Protein AF-A0A1I5UDL4-F1 (afdb_monomer)

Secondary structure (DSSP, 8-state):
-PPPPTTGGGTTSSPPPEEEE----TT-TT-S-TTTTHHHHSS-HHHHTT-GGGTT---HHHHHHHHHHHHHHHHHS--SS-TTSEEEE--

InterPro domains:
  IPR029058 Alpha/Beta hydrolase fold [G3DSA:3.40.50.1820] (1-90)
  IPR029058 Alpha/Beta hydrolase fold [SSF53474] (10-83)

Foldseek 3Di:
DDDDQQVVVQPPHFRAAAEAEQDFDPPQPQGCHPPLCVQLADDDCVVCCPPSRQVRDDPVVLSVLSNQQVVCCVPPVDSDDDGRDYHYRDD

Structure (mmCIF, N/CA/C/O backbone):
data_AF-A0A1I5UDL4-F1
#
_entry.id   AF-A0A1I5UDL4-F1
#
loop_
_atom_site.group_PDB
_atom_site.id
_atom_site.type_symbol
_atom_site.label_atom_id
_atom_site.label_alt_id
_atom_site.label_comp_id
_atom_site.label_asym_id
_atom_site.label_entity_id
_atom_site.label_seq_id
_atom_site.pdbx_PDB_ins_code
_atom_site.Cartn_x
_atom_site.Cartn_y
_atom_site.Cartn_z
_atom_site.occupancy
_atom_site.B_iso_or_equiv
_atom_site.auth_seq_id
_atom_site.auth_comp_id
_atom_site.auth_asym_id
_atom_site.auth_atom_id
_atom_site.pdbx_PDB_model_num
ATOM 1 N N . MET A 1 1 ? 3.265 17.805 7.950 1.00 43.38 1 MET A N 1
ATOM 2 C CA . MET A 1 1 ? 1.793 17.747 8.085 1.00 43.38 1 MET A CA 1
ATOM 3 C C . MET A 1 1 ? 1.493 16.928 9.330 1.00 43.38 1 MET A C 1
ATOM 5 O O . MET A 1 1 ? 1.943 15.791 9.385 1.00 43.38 1 MET A O 1
ATOM 9 N N . ALA A 1 2 ? 0.858 17.495 10.356 1.00 46.22 2 ALA A N 1
ATOM 10 C CA . ALA A 1 2 ? 0.442 16.700 11.512 1.00 46.22 2 ALA A CA 1
ATOM 11 C C . ALA A 1 2 ? -0.741 15.819 11.087 1.00 46.22 2 ALA A C 1
ATOM 13 O O . ALA A 1 2 ? -1.720 16.337 10.551 1.00 46.22 2 ALA A O 1
ATOM 14 N N . ALA A 1 3 ? -0.636 14.502 11.268 1.00 59.16 3 ALA A N 1
ATOM 15 C CA . ALA A 1 3 ? -1.775 13.615 11.071 1.00 59.16 3 ALA A CA 1
ATOM 16 C C . ALA A 1 3 ? -2.846 13.956 12.118 1.00 59.16 3 ALA A C 1
ATOM 18 O O . ALA A 1 3 ? -2.514 14.179 13.285 1.00 59.16 3 ALA A O 1
ATOM 19 N N . ALA A 1 4 ? -4.115 14.017 11.709 1.00 59.94 4 ALA A N 1
ATOM 20 C CA . ALA A 1 4 ? -5.218 14.156 12.653 1.00 59.94 4 ALA A CA 1
ATOM 21 C C . ALA A 1 4 ? -5.151 13.018 13.682 1.00 59.94 4 ALA A C 1
ATOM 23 O O . ALA A 1 4 ? -4.820 11.881 13.334 1.00 59.94 4 ALA A O 1
ATOM 24 N N . SER A 1 5 ? -5.442 13.317 14.950 1.00 67.38 5 SER A N 1
ATOM 25 C CA . SER A 1 5 ? -5.460 12.277 15.974 1.00 67.38 5 SER A CA 1
ATOM 26 C C . SER A 1 5 ? -6.528 11.228 15.621 1.00 67.38 5 SER A C 1
ATOM 28 O O . SER A 1 5 ? -7.591 11.587 15.105 1.00 67.38 5 SER A O 1
ATOM 30 N N . PRO A 1 6 ? -6.299 9.935 15.909 1.00 66.25 6 PRO A N 1
ATOM 31 C CA . PRO A 1 6 ? -7.281 8.882 15.641 1.00 66.25 6 PRO A CA 1
ATOM 32 C C . PRO A 1 6 ? -8.661 9.176 16.250 1.00 66.25 6 PRO A C 1
ATOM 34 O O . PRO A 1 6 ? -9.686 8.825 15.673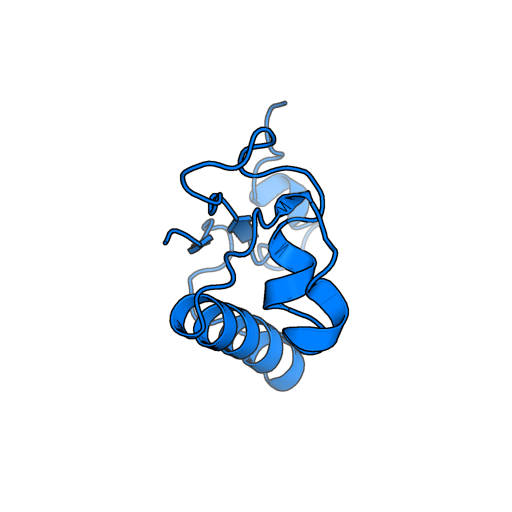 1.00 66.25 6 PRO A O 1
ATOM 37 N N . ALA A 1 7 ? -8.680 9.885 17.384 1.00 65.75 7 ALA A N 1
ATOM 38 C CA . ALA A 1 7 ? -9.893 10.341 18.054 1.00 65.75 7 ALA A CA 1
ATOM 39 C C . ALA A 1 7 ? -10.690 11.369 17.229 1.00 65.75 7 ALA A C 1
ATOM 41 O O . ALA A 1 7 ? -11.915 11.308 17.200 1.00 65.75 7 ALA A O 1
ATOM 42 N N . ALA A 1 8 ? -10.019 12.283 16.519 1.00 67.38 8 ALA A N 1
ATOM 43 C CA . ALA A 1 8 ? -10.682 13.285 15.682 1.00 67.38 8 ALA A CA 1
ATOM 44 C C . ALA A 1 8 ? -11.351 12.666 14.441 1.00 67.38 8 ALA A C 1
ATOM 46 O O . ALA A 1 8 ? -12.356 13.177 13.955 1.00 67.38 8 ALA A O 1
ATOM 47 N N . LEU A 1 9 ? -10.818 11.545 13.951 1.00 70.81 9 LEU A N 1
ATOM 48 C CA . LEU A 1 9 ? -11.332 10.823 12.785 1.00 70.81 9 LEU A CA 1
ATOM 49 C C . LEU A 1 9 ? -12.553 9.943 13.098 1.00 70.81 9 LEU A C 1
ATOM 51 O O . LEU A 1 9 ? -13.230 9.495 12.177 1.00 70.81 9 LEU A O 1
ATOM 55 N N . ALA A 1 10 ? -12.839 9.681 14.377 1.00 74.62 10 ALA A N 1
ATOM 56 C CA . ALA A 1 10 ? -13.907 8.770 14.779 1.00 74.62 10 ALA A CA 1
ATOM 57 C C . ALA A 1 10 ? -15.319 9.362 14.607 1.00 74.62 10 ALA A C 1
ATOM 59 O O . ALA A 1 10 ? -16.279 8.602 14.552 1.00 74.62 10 ALA A O 1
ATOM 60 N N . GLY A 1 11 ? -15.477 10.692 14.528 1.00 64.31 11 GLY A N 1
ATOM 61 C CA . GLY A 1 11 ? -16.761 11.347 14.219 1.00 64.31 11 GLY A CA 1
ATOM 62 C C . GLY A 1 11 ? -17.957 10.938 15.101 1.00 64.31 11 GLY A C 1
ATOM 63 O O . GLY A 1 11 ? -19.094 11.060 14.659 1.00 64.31 11 GLY A O 1
ATOM 64 N N . GLY A 1 12 ? -17.716 10.423 16.316 1.00 70.25 12 GLY A N 1
ATOM 65 C CA . GLY A 1 12 ? -18.741 9.890 17.229 1.00 70.25 12 GLY A CA 1
ATOM 66 C C . GLY A 1 12 ? -18.964 8.367 17.179 1.00 70.25 12 GLY A C 1
ATOM 67 O O . GLY A 1 12 ? -19.786 7.861 17.938 1.00 70.25 12 GLY A O 1
ATOM 68 N N . GLY A 1 13 ? -18.245 7.633 16.323 1.00 77.00 13 GLY A N 1
ATOM 69 C CA . GLY A 1 13 ? -18.283 6.171 16.198 1.00 77.00 13 GLY A CA 1
ATOM 70 C C . GLY A 1 13 ? -17.012 5.465 16.689 1.00 77.00 13 GLY A C 1
ATOM 71 O O . GLY A 1 13 ? -16.235 6.000 17.479 1.00 77.00 13 GLY A O 1
ATOM 72 N N . ALA A 1 14 ? -16.794 4.232 16.220 1.00 83.94 14 ALA A N 1
ATOM 73 C CA . ALA A 1 14 ? -15.580 3.475 16.525 1.00 83.94 14 ALA A CA 1
ATOM 74 C C . ALA A 1 14 ? -14.336 4.140 15.913 1.00 83.94 14 ALA A C 1
ATOM 76 O O . ALA A 1 14 ? -14.399 4.701 14.818 1.00 83.94 14 ALA A O 1
ATOM 77 N N . ALA A 1 15 ? -13.188 4.020 16.587 1.00 89.88 15 ALA A N 1
ATOM 78 C CA . ALA A 1 15 ? -11.921 4.511 16.053 1.00 89.88 15 ALA A CA 1
ATOM 79 C C . ALA A 1 15 ? -11.641 3.923 14.651 1.00 89.88 15 ALA A C 1
ATOM 81 O O . ALA A 1 15 ? -11.985 2.762 14.381 1.00 89.88 15 ALA A O 1
ATOM 82 N N . PRO A 1 16 ? -11.042 4.700 13.734 1.00 91.31 16 PRO A N 1
ATOM 83 C CA . PRO A 1 16 ? -10.771 4.233 12.383 1.00 91.31 16 PRO A CA 1
ATOM 84 C C . PRO A 1 16 ? -9.674 3.166 12.363 1.00 91.31 16 PRO A C 1
ATOM 86 O O . PRO A 1 16 ? -8.866 3.034 13.286 1.00 91.31 16 PRO A O 1
ATOM 89 N N . TRP A 1 17 ? -9.612 2.448 11.248 1.00 94.06 17 TRP A N 1
ATOM 90 C CA . TRP A 1 17 ? -8.441 1.668 10.877 1.00 94.06 17 TRP A CA 1
ATOM 91 C C . TRP A 1 17 ? -7.410 2.588 10.232 1.00 94.06 17 TRP A C 1
ATOM 93 O O . TRP A 1 17 ? -7.731 3.297 9.280 1.00 94.06 17 TRP A O 1
ATOM 103 N N . LEU A 1 18 ? -6.183 2.588 10.749 1.00 94.81 18 LEU A N 1
ATOM 104 C CA . LEU A 1 18 ? -5.100 3.429 10.246 1.00 94.81 18 LEU A CA 1
ATOM 105 C C . LEU A 1 18 ? -3.940 2.556 9.776 1.00 94.81 18 LEU A C 1
ATOM 107 O O . LEU A 1 18 ? -3.540 1.621 10.475 1.00 94.81 18 LEU A O 1
ATOM 111 N N . TYR A 1 19 ? -3.367 2.891 8.620 1.00 96.12 19 TYR A N 1
ATOM 112 C CA . TYR A 1 19 ? -2.078 2.355 8.206 1.00 96.12 19 TYR A CA 1
ATOM 113 C C . TYR A 1 19 ? -1.189 3.431 7.573 1.00 96.12 19 TYR A C 1
ATOM 115 O O . TYR A 1 19 ? -1.673 4.414 7.018 1.00 96.12 19 TYR A O 1
ATOM 123 N N . GLY A 1 20 ? 0.122 3.228 7.668 1.00 96.44 20 GLY A N 1
ATOM 124 C CA . GLY A 1 20 ? 1.147 3.952 6.926 1.00 96.44 20 GLY A CA 1
ATOM 125 C C . GLY A 1 20 ? 1.879 3.006 5.980 1.00 96.44 20 GLY A C 1
ATOM 126 O O . GLY A 1 20 ? 2.050 1.825 6.290 1.00 96.44 20 GLY A O 1
ATOM 127 N N . PHE A 1 21 ? 2.285 3.518 4.824 1.00 97.56 21 PHE A N 1
ATOM 128 C CA . PHE A 1 21 ? 3.002 2.757 3.812 1.00 97.56 21 PHE A CA 1
ATOM 129 C C . PHE A 1 21 ? 4.342 3.435 3.545 1.00 97.56 21 PHE A C 1
ATOM 131 O O . PHE A 1 21 ? 4.403 4.441 2.847 1.00 97.56 21 PHE A O 1
ATOM 138 N N . ASP A 1 22 ? 5.398 2.901 4.157 1.00 96.00 2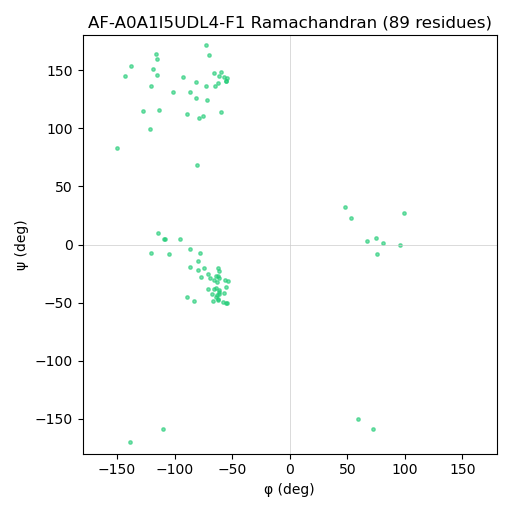2 ASP A N 1
ATOM 139 C CA . ASP A 1 22 ? 6.723 3.531 4.176 1.00 96.00 22 ASP A CA 1
ATOM 140 C C . ASP A 1 22 ? 7.733 2.788 3.281 1.00 96.00 22 ASP A C 1
ATOM 142 O O . ASP A 1 22 ? 8.917 3.130 3.257 1.00 96.00 22 ASP A O 1
ATOM 146 N N . TRP A 1 23 ? 7.274 1.769 2.541 1.00 96.94 23 TRP A N 1
ATOM 147 C CA . TRP A 1 23 ? 8.096 1.067 1.557 1.00 96.94 23 TRP A CA 1
ATOM 148 C C . TRP A 1 23 ? 8.536 2.017 0.444 1.00 96.94 23 TRP A C 1
ATOM 150 O O . TRP A 1 23 ? 7.756 2.826 -0.067 1.00 96.94 23 TRP A O 1
ATOM 160 N N . ARG A 1 24 ? 9.795 1.865 0.048 1.00 96.25 24 ARG A N 1
ATOM 161 C CA . ARG A 1 24 ? 10.399 2.538 -1.094 1.00 96.25 24 ARG A CA 1
ATOM 162 C C . ARG A 1 24 ? 11.372 1.575 -1.773 1.00 96.25 24 ARG A C 1
ATOM 164 O O . ARG A 1 24 ? 12.027 0.820 -1.055 1.00 96.25 24 ARG A O 1
ATOM 171 N N . PRO A 1 25 ? 11.506 1.623 -3.104 1.00 95.88 25 PRO A N 1
ATOM 172 C CA . PRO A 1 25 ? 12.596 0.927 -3.782 1.00 95.88 25 PRO A CA 1
ATOM 173 C C . PRO A 1 25 ? 13.956 1.444 -3.292 1.00 95.88 25 PRO A C 1
ATOM 175 O O . PRO A 1 25 ? 14.088 2.625 -2.948 1.00 95.88 25 PRO A O 1
ATOM 178 N N . GLU A 1 26 ? 14.971 0.582 -3.275 1.00 94.31 26 GLU A N 1
ATOM 179 C CA . GLU A 1 26 ? 16.297 0.902 -2.727 1.00 94.31 26 GLU A CA 1
ATOM 180 C C . GLU A 1 26 ? 16.990 2.013 -3.528 1.00 94.31 26 GLU A C 1
ATOM 182 O O . GLU A 1 26 ? 17.635 2.902 -2.965 1.00 94.31 26 GLU A O 1
ATOM 187 N N . HIS A 1 27 ? 16.811 1.994 -4.849 1.00 90.88 27 HIS A N 1
ATOM 188 C CA . HIS A 1 27 ? 17.476 2.909 -5.780 1.00 90.88 27 HIS A CA 1
ATOM 189 C C . HIS A 1 27 ? 16.512 3.869 -6.494 1.00 90.88 27 HIS A C 1
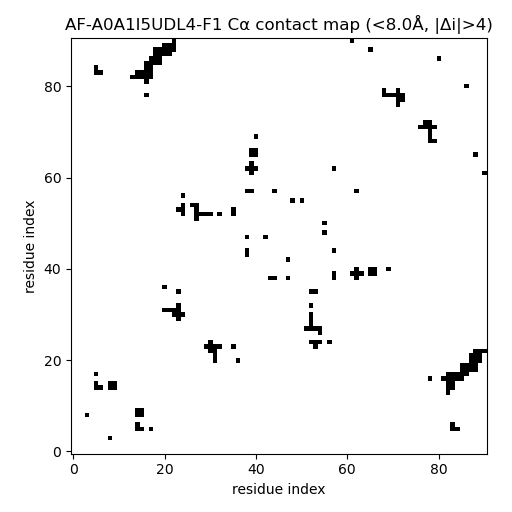ATOM 191 O O . HIS A 1 27 ? 16.905 4.559 -7.437 1.00 90.88 27 HIS A O 1
ATOM 197 N N . GLY A 1 28 ? 15.244 3.933 -6.070 1.00 92.00 28 GLY A N 1
ATOM 198 C CA . GLY A 1 28 ? 14.263 4.824 -6.688 1.00 92.00 28 GLY A CA 1
ATOM 199 C C . GLY A 1 28 ? 14.362 6.266 -6.170 1.00 92.00 28 GLY A C 1
ATOM 200 O O . GLY A 1 28 ? 14.504 6.491 -4.968 1.00 92.00 28 GLY A O 1
ATOM 201 N N . PRO A 1 29 ? 14.219 7.277 -7.043 1.00 93.75 29 PRO A N 1
ATOM 202 C CA . PRO A 1 29 ? 14.478 8.673 -6.683 1.00 93.75 29 PRO A CA 1
ATOM 203 C C . PRO A 1 29 ? 13.343 9.334 -5.884 1.00 93.75 29 PRO A C 1
ATOM 205 O O . PRO A 1 29 ? 13.488 10.470 -5.438 1.00 93.75 29 PRO A O 1
ATOM 208 N N . PHE A 1 30 ? 12.202 8.658 -5.716 1.00 95.88 30 PHE A N 1
ATOM 209 C CA . PHE A 1 30 ? 10.972 9.267 -5.198 1.00 95.88 30 PHE A CA 1
ATOM 210 C C . PHE A 1 30 ? 10.642 8.890 -3.746 1.00 95.88 30 PHE A C 1
ATOM 212 O O . PHE A 1 30 ? 9.729 9.471 -3.159 1.00 95.88 30 PHE A O 1
ATOM 219 N N . GLY A 1 31 ? 11.375 7.944 -3.146 1.00 95.31 31 GLY A N 1
ATOM 220 C CA . GLY A 1 31 ? 11.051 7.418 -1.818 1.00 95.31 31 GLY A CA 1
ATOM 221 C C . GLY A 1 31 ? 9.653 6.780 -1.757 1.00 95.31 31 GLY A C 1
ATOM 222 O O . GLY A 1 31 ? 9.160 6.257 -2.753 1.00 95.31 31 GLY A O 1
ATOM 223 N N . ALA A 1 32 ? 9.009 6.835 -0.586 1.00 96.06 32 ALA A N 1
ATOM 224 C CA . ALA A 1 32 ? 7.622 6.399 -0.393 1.00 96.06 32 ALA A CA 1
ATOM 225 C C . ALA A 1 32 ? 6.650 7.496 -0.874 1.00 96.06 32 ALA A C 1
ATOM 227 O O . ALA A 1 32 ? 6.023 8.197 -0.077 1.00 96.06 32 ALA A O 1
ATOM 228 N N . CYS A 1 33 ? 6.616 7.733 -2.187 1.00 96.44 33 CYS A N 1
ATOM 229 C CA . CYS A 1 33 ? 5.847 8.825 -2.779 1.00 96.44 33 CYS A CA 1
ATOM 230 C C . CYS A 1 33 ? 4.331 8.569 -2.770 1.00 96.44 33 CYS A C 1
ATOM 232 O O . CYS A 1 33 ? 3.854 7.474 -2.483 1.00 96.44 33 CYS A O 1
ATOM 234 N N . HIS A 1 34 ? 3.548 9.589 -3.132 1.00 95.75 34 HIS A N 1
ATOM 235 C CA . HIS A 1 34 ? 2.107 9.429 -3.335 1.00 95.75 34 HIS A CA 1
ATOM 236 C C . HIS A 1 34 ? 1.813 8.315 -4.358 1.00 95.75 34 HIS A C 1
ATOM 238 O O . HIS A 1 34 ? 2.521 8.205 -5.360 1.00 95.75 34 HIS A O 1
ATOM 244 N N . CYS A 1 35 ? 0.773 7.515 -4.097 1.00 95.88 35 CYS A N 1
ATOM 245 C CA . CYS A 1 35 ? 0.334 6.358 -4.890 1.00 95.88 35 CYS A CA 1
ATOM 246 C C . CYS A 1 35 ? 1.278 5.142 -4.918 1.00 95.88 35 CYS A C 1
ATOM 248 O O . CYS A 1 35 ? 0.972 4.167 -5.613 1.00 95.88 35 CYS A O 1
ATOM 250 N N . ILE A 1 36 ? 2.397 5.152 -4.185 1.00 96.69 36 ILE A N 1
ATOM 251 C CA . ILE A 1 36 ? 3.370 4.048 -4.197 1.00 96.69 36 ILE A CA 1
ATOM 252 C C . ILE A 1 36 ? 2.775 2.712 -3.720 1.00 96.69 36 ILE A C 1
ATOM 254 O O . ILE A 1 36 ? 3.263 1.646 -4.085 1.00 96.69 36 ILE A O 1
ATOM 258 N N . GLU A 1 37 ? 1.696 2.747 -2.940 1.00 97.38 37 GLU A N 1
ATOM 259 C CA . GLU A 1 37 ? 0.986 1.580 -2.426 1.00 97.38 37 GLU A CA 1
ATOM 260 C C . GLU A 1 37 ? 0.037 0.945 -3.455 1.00 97.38 37 GLU A C 1
ATOM 262 O O . GLU A 1 37 ? -0.291 -0.238 -3.339 1.00 97.38 37 GLU A O 1
ATOM 267 N N . LEU A 1 38 ? -0.399 1.689 -4.480 1.00 97.75 38 LEU A N 1
ATOM 268 C CA . LEU A 1 38 ? -1.399 1.210 -5.443 1.00 97.75 38 LEU A CA 1
ATOM 269 C C . LEU A 1 38 ? -0.994 -0.093 -6.156 1.00 97.75 38 LEU A C 1
ATOM 271 O O . LEU A 1 38 ? -1.843 -0.982 -6.242 1.00 97.75 38 LEU A O 1
ATOM 275 N N . PRO A 1 39 ? 0.263 -0.296 -6.599 1.00 97.25 39 PRO A N 1
ATOM 276 C CA . PRO A 1 39 ? 0.701 -1.563 -7.194 1.00 97.25 39 PRO A CA 1
ATOM 277 C C . PRO A 1 39 ? 0.626 -2.758 -6.237 1.00 97.25 39 PRO A C 1
ATOM 279 O O . PRO A 1 39 ? 0.449 -3.905 -6.660 1.00 97.25 39 PRO A O 1
ATOM 282 N N . PHE A 1 40 ? 0.728 -2.503 -4.932 1.00 97.81 40 PHE A N 1
ATOM 283 C CA . PHE A 1 40 ? 0.616 -3.531 -3.903 1.00 97.81 40 PHE A CA 1
ATOM 284 C C . PHE A 1 40 ? -0.840 -3.928 -3.661 1.00 97.81 40 PHE A C 1
ATOM 286 O O . PHE A 1 40 ? -1.105 -5.084 -3.334 1.00 97.81 40 PHE A O 1
ATOM 293 N N . VAL A 1 41 ? -1.791 -3.020 -3.892 1.00 97.19 41 VAL A N 1
ATOM 294 C CA . VAL A 1 41 ? -3.232 -3.271 -3.735 1.00 97.19 41 VAL A CA 1
ATOM 295 C C . VAL A 1 41 ? -3.859 -3.809 -5.028 1.00 97.19 41 VAL A C 1
ATOM 297 O O . VAL A 1 41 ? -4.597 -4.792 -4.993 1.00 97.19 41 VAL A O 1
ATOM 300 N N . LEU A 1 42 ? -3.537 -3.215 -6.180 1.00 96.56 42 LEU A N 1
ATOM 301 C CA . LEU A 1 42 ? -4.290 -3.349 -7.430 1.00 96.56 42 LEU A CA 1
ATOM 302 C C . LEU A 1 42 ? -3.472 -3.974 -8.569 1.00 96.56 42 LEU A C 1
ATOM 304 O O . LEU A 1 42 ? -2.263 -3.785 -8.681 1.00 96.56 42 LEU A O 1
ATOM 308 N N . GLY A 1 43 ? -4.155 -4.669 -9.481 1.00 93.56 43 GLY A N 1
ATOM 309 C CA . GLY A 1 43 ? -3.591 -5.106 -10.763 1.00 93.56 43 GLY A CA 1
ATOM 310 C C . GLY A 1 43 ? -2.569 -6.247 -10.677 1.00 93.56 43 GLY A C 1
ATOM 311 O O . GLY A 1 43 ? -2.538 -7.028 -9.727 1.00 93.56 43 GLY A O 1
ATOM 312 N N . SER A 1 44 ? -1.736 -6.381 -11.705 1.00 94.19 44 SER A N 1
ATOM 313 C CA . SER A 1 44 ? -0.634 -7.349 -11.768 1.00 94.19 44 SER A CA 1
ATOM 314 C C . SER A 1 44 ? 0.706 -6.618 -11.839 1.00 94.19 44 SER A C 1
ATOM 316 O O . SER A 1 44 ? 0.747 -5.443 -12.197 1.00 94.19 44 SER A O 1
ATOM 318 N N . ALA A 1 45 ? 1.817 -7.311 -11.569 1.00 93.12 45 ALA A N 1
ATOM 319 C CA . ALA A 1 45 ? 3.150 -6.734 -11.767 1.00 93.12 45 ALA A CA 1
ATOM 320 C C . ALA A 1 45 ? 3.344 -6.218 -13.208 1.00 93.12 45 ALA A C 1
ATOM 322 O O . ALA A 1 45 ? 3.907 -5.151 -13.419 1.00 93.12 45 ALA A O 1
ATOM 323 N N . ALA A 1 46 ? 2.788 -6.924 -14.200 1.00 95.75 46 ALA A N 1
ATOM 324 C CA . ALA A 1 46 ? 2.848 -6.520 -15.604 1.00 95.75 46 ALA A CA 1
ATOM 325 C C . ALA A 1 46 ? 2.088 -5.215 -15.906 1.00 95.75 46 ALA A C 1
ATOM 327 O O . ALA A 1 46 ? 2.494 -4.479 -16.807 1.00 95.75 46 ALA A O 1
ATOM 328 N N . ALA A 1 47 ? 1.011 -4.923 -15.164 1.00 97.12 47 ALA A N 1
ATOM 329 C CA . ALA A 1 47 ? 0.243 -3.684 -15.302 1.00 97.12 47 ALA A CA 1
ATOM 330 C C . ALA A 1 47 ? 1.008 -2.456 -14.778 1.00 97.12 47 ALA A C 1
ATOM 332 O O . ALA A 1 47 ? 0.774 -1.348 -15.245 1.00 97.12 47 ALA A O 1
ATOM 333 N N . TRP A 1 48 ? 1.940 -2.667 -13.844 1.00 96.75 48 TRP A N 1
ATOM 334 C CA . TRP A 1 48 ? 2.724 -1.610 -13.200 1.00 96.75 48 TRP A CA 1
ATOM 335 C C . TRP A 1 48 ? 4.198 -1.592 -13.616 1.00 96.75 48 TRP A C 1
ATOM 337 O O . TRP A 1 48 ? 4.963 -0.795 -13.085 1.00 96.75 48 TRP A O 1
ATOM 347 N N . ARG A 1 49 ? 4.611 -2.437 -14.570 1.00 94.69 49 ARG A N 1
ATOM 348 C CA . ARG A 1 49 ? 6.023 -2.597 -14.970 1.00 94.69 49 ARG A CA 1
ATOM 349 C C . ARG A 1 49 ? 6.694 -1.285 -15.408 1.00 94.69 49 ARG A C 1
ATOM 351 O O . ARG A 1 49 ? 7.889 -1.126 -15.209 1.00 94.69 49 ARG A O 1
ATOM 358 N N . ASP A 1 50 ? 5.913 -0.368 -15.982 1.00 95.88 50 ASP A N 1
ATOM 359 C CA . ASP A 1 50 ? 6.393 0.907 -16.524 1.00 95.88 50 ASP A CA 1
ATOM 360 C C . ASP A 1 50 ? 6.255 2.058 -15.506 1.00 95.88 50 ASP A C 1
ATOM 362 O O . ASP A 1 50 ? 6.509 3.211 -15.844 1.00 95.88 50 ASP A O 1
ATOM 366 N N . ALA A 1 51 ? 5.835 1.778 -14.264 1.00 96.31 51 ALA A N 1
ATOM 367 C CA . ALA A 1 51 ? 5.676 2.785 -13.219 1.00 96.31 51 ALA A CA 1
ATOM 368 C C . ALA A 1 51 ? 7.052 3.216 -12.672 1.00 96.31 51 ALA A C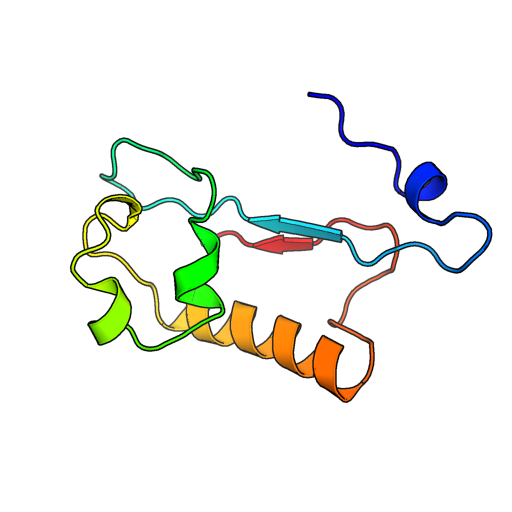 1
ATOM 370 O O . ALA A 1 51 ? 7.688 2.444 -11.948 1.00 96.31 51 ALA A O 1
ATOM 371 N N . PRO A 1 52 ? 7.513 4.459 -12.926 1.00 95.44 52 PRO A N 1
ATOM 372 C CA . PRO A 1 52 ? 8.869 4.876 -12.554 1.00 95.44 52 PRO A CA 1
ATOM 373 C C . PRO A 1 52 ? 9.104 4.873 -11.042 1.00 95.44 52 PRO A C 1
ATOM 375 O O . PRO A 1 52 ? 10.222 4.662 -10.581 1.00 95.44 52 PRO A O 1
ATOM 378 N N . MET A 1 53 ? 8.035 5.064 -10.265 1.00 96.38 53 MET A N 1
ATOM 379 C CA . MET A 1 53 ? 8.070 5.059 -8.804 1.00 96.38 53 MET A CA 1
ATOM 380 C C . MET A 1 53 ? 8.504 3.724 -8.192 1.00 96.38 53 MET A C 1
ATOM 382 O O . MET A 1 53 ? 8.946 3.709 -7.050 1.00 96.38 53 MET A O 1
ATOM 386 N N . LEU A 1 54 ? 8.406 2.622 -8.943 1.00 96.38 54 LEU A N 1
ATOM 387 C CA . LEU A 1 54 ? 8.812 1.296 -8.484 1.00 96.38 54 LEU A CA 1
ATOM 388 C C . LEU A 1 54 ? 10.297 1.004 -8.713 1.00 96.38 54 LEU A C 1
ATOM 390 O O . LEU A 1 54 ? 10.812 0.078 -8.106 1.00 96.38 54 LEU A O 1
ATOM 394 N N . ALA A 1 55 ? 10.979 1.733 -9.604 1.00 95.94 55 ALA A N 1
ATOM 395 C CA . ALA A 1 55 ? 12.359 1.439 -10.016 1.00 95.94 55 ALA A CA 1
ATOM 396 C C . ALA A 1 55 ? 12.609 -0.047 -10.383 1.00 95.94 55 ALA A C 1
ATOM 398 O O . ALA A 1 55 ? 13.695 -0.578 -10.178 1.00 95.94 55 ALA A O 1
ATOM 399 N N . GLY A 1 56 ? 11.593 -0.728 -10.931 1.00 95.38 56 GLY A N 1
ATOM 400 C CA . GLY A 1 56 ? 11.649 -2.156 -11.271 1.00 95.38 56 GLY A CA 1
ATOM 401 C C . GLY A 1 56 ? 11.407 -3.118 -10.099 1.00 95.38 56 GLY A C 1
ATOM 402 O O . GLY A 1 56 ? 11.411 -4.331 -10.299 1.00 95.38 56 GLY A O 1
ATOM 403 N N . GLU A 1 57 ? 11.152 -2.612 -8.894 1.00 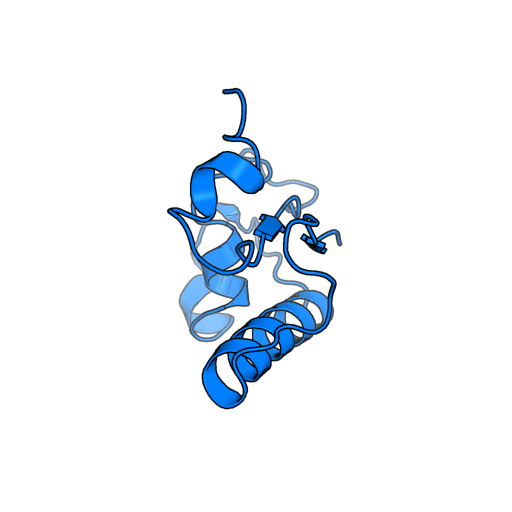95.69 57 GLU A N 1
ATOM 404 C CA . GLU A 1 57 ? 10.949 -3.408 -7.688 1.00 95.69 57 GLU A CA 1
ATOM 405 C C . GLU A 1 57 ? 9.463 -3.543 -7.331 1.00 95.69 57 GLU A C 1
ATOM 407 O O . GLU A 1 57 ? 8.720 -2.566 -7.244 1.00 95.69 57 GLU A O 1
ATOM 412 N N . LEU A 1 58 ? 9.017 -4.774 -7.070 1.00 95.94 58 LEU A N 1
ATOM 413 C CA . LEU A 1 58 ? 7.690 -5.043 -6.512 1.00 95.94 58 LEU A CA 1
ATOM 414 C C . LEU A 1 58 ? 7.725 -6.331 -5.667 1.00 95.94 58 LEU A C 1
ATOM 416 O O . LEU A 1 58 ? 7.390 -7.408 -6.173 1.00 95.94 58 LEU A O 1
ATOM 420 N N . PRO A 1 59 ? 8.156 -6.265 -4.390 1.00 95.88 59 PRO A N 1
ATOM 421 C CA . PRO A 1 59 ? 8.388 -7.449 -3.564 1.00 95.88 59 PRO A CA 1
ATOM 422 C C . PRO A 1 59 ? 7.119 -8.306 -3.392 1.00 95.88 59 PRO A C 1
ATOM 424 O O . PRO A 1 59 ? 6.176 -7.885 -2.710 1.00 95.88 59 PRO A O 1
ATOM 427 N N . PRO A 1 60 ? 7.068 -9.550 -3.916 1.00 95.38 60 PRO A N 1
ATOM 428 C CA . PRO A 1 60 ? 5.838 -10.349 -3.906 1.00 95.38 60 PRO A CA 1
ATOM 429 C C . PRO A 1 60 ? 5.312 -10.655 -2.498 1.00 95.38 60 PRO A C 1
ATOM 431 O O . PRO A 1 60 ? 4.110 -10.820 -2.298 1.00 95.38 60 PRO A O 1
ATOM 434 N N . GLY A 1 61 ? 6.204 -10.736 -1.505 1.00 96.62 61 GLY A N 1
ATOM 435 C CA . GLY A 1 61 ? 5.830 -10.917 -0.102 1.00 96.62 61 GLY A CA 1
ATOM 436 C C . GLY A 1 61 ? 5.041 -9.734 0.459 1.00 96.62 61 GLY A C 1
ATOM 437 O O . GLY A 1 61 ? 4.006 -9.945 1.094 1.00 96.62 61 GLY A O 1
ATOM 438 N N . LEU A 1 62 ? 5.488 -8.508 0.175 1.00 97.00 62 LEU A N 1
ATOM 439 C CA . LEU A 1 62 ? 4.797 -7.290 0.590 1.00 97.00 62 LEU A CA 1
ATOM 440 C C . LEU A 1 62 ? 3.462 -7.144 -0.150 1.00 97.00 62 LEU A C 1
ATOM 442 O O . LEU A 1 62 ? 2.446 -6.900 0.495 1.00 97.00 62 LEU A O 1
ATOM 446 N N . VAL A 1 63 ? 3.426 -7.429 -1.459 1.00 97.69 63 VAL A N 1
ATOM 447 C CA . VAL A 1 63 ? 2.176 -7.458 -2.247 1.00 97.69 63 VAL A CA 1
ATOM 448 C C . VAL A 1 63 ? 1.148 -8.397 -1.612 1.00 97.69 63 VAL A C 1
ATOM 450 O O . VAL A 1 63 ? 0.013 -8.000 -1.356 1.00 97.69 63 VAL A O 1
ATOM 453 N N . ARG A 1 64 ? 1.533 -9.641 -1.287 1.00 97.44 64 ARG A N 1
ATOM 454 C CA . ARG A 1 64 ? 0.618 -10.599 -0.639 1.00 97.44 64 ARG A CA 1
ATOM 455 C C . ARG A 1 64 ? 0.125 -10.110 0.722 1.00 97.44 64 ARG A C 1
ATOM 457 O O . ARG A 1 64 ? -1.036 -10.341 1.054 1.00 97.44 64 ARG A O 1
ATOM 464 N N . ARG A 1 65 ? 0.989 -9.468 1.514 1.00 97.44 65 ARG A N 1
ATOM 465 C CA . ARG A 1 65 ? 0.636 -8.956 2.846 1.00 97.44 65 ARG A CA 1
ATOM 466 C C . ARG A 1 65 ? -0.380 -7.816 2.754 1.00 97.44 65 ARG A C 1
ATOM 468 O O . ARG A 1 65 ? -1.406 -7.878 3.422 1.00 97.44 65 ARG A O 1
ATOM 475 N N . VAL A 1 66 ? -0.130 -6.836 1.885 1.00 97.94 66 VAL A N 1
ATOM 476 C CA . VAL A 1 66 ? -1.025 -5.688 1.658 1.00 97.94 66 VAL A CA 1
ATOM 477 C C . VAL A 1 66 ? -2.377 -6.157 1.133 1.00 97.94 66 VAL A C 1
ATOM 479 O O . VAL A 1 66 ? -3.411 -5.778 1.679 1.00 97.94 66 VAL A O 1
ATOM 482 N N . ARG A 1 67 ? -2.388 -7.052 0.136 1.00 97.88 67 ARG A N 1
ATOM 483 C CA . ARG A 1 67 ? -3.642 -7.600 -0.402 1.00 97.88 67 ARG A CA 1
ATOM 484 C C . ARG A 1 67 ? -4.436 -8.351 0.644 1.00 97.88 6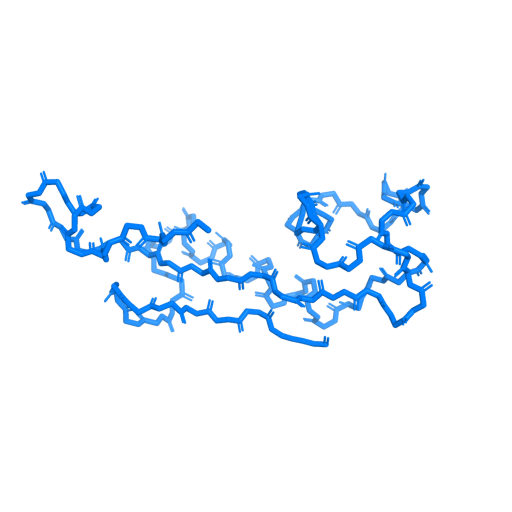7 ARG A C 1
ATOM 486 O O . ARG A 1 67 ? -5.636 -8.143 0.715 1.00 97.88 67 ARG A O 1
ATOM 493 N N . ARG A 1 68 ? -3.782 -9.171 1.476 1.00 97.88 68 ARG A N 1
ATOM 494 C CA . ARG A 1 68 ? -4.457 -9.878 2.572 1.00 97.88 68 ARG A CA 1
ATOM 495 C C . ARG A 1 68 ? -5.191 -8.895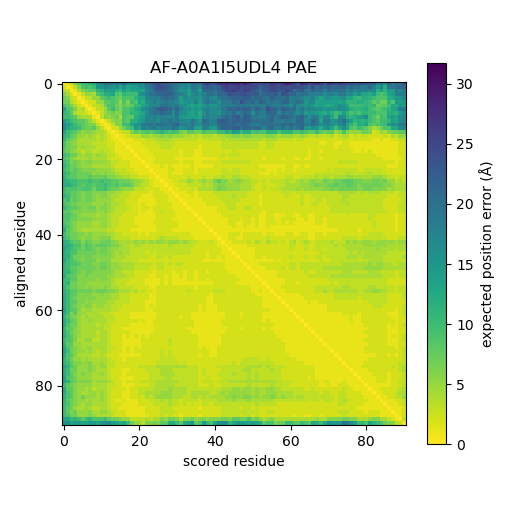 3.477 1.00 97.88 68 ARG A C 1
ATOM 497 O O . ARG A 1 68 ? -6.381 -9.075 3.691 1.00 97.88 68 ARG A O 1
ATOM 504 N N . VAL A 1 69 ? -4.507 -7.848 3.929 1.00 98.00 69 VAL A N 1
ATOM 505 C CA . VAL A 1 69 ? -5.082 -6.808 4.793 1.00 98.00 69 VAL A CA 1
ATOM 506 C C . VAL A 1 69 ? -6.287 -6.128 4.140 1.00 98.00 69 VAL A C 1
ATOM 508 O O . VAL A 1 69 ? -7.356 -6.067 4.743 1.00 98.00 69 VAL A O 1
ATOM 511 N N . TRP A 1 70 ? -6.151 -5.685 2.887 1.00 98.00 70 TRP A N 1
ATOM 512 C CA . TRP A 1 70 ? -7.251 -5.064 2.145 1.00 98.00 70 TRP A CA 1
ATOM 513 C C . TRP A 1 70 ? -8.436 -6.016 1.950 1.00 98.00 70 TRP A C 1
ATOM 515 O O . TRP A 1 70 ? -9.585 -5.612 2.118 1.00 98.00 70 TRP A O 1
ATOM 525 N N . THR A 1 71 ? -8.179 -7.290 1.641 1.00 98.19 71 THR A N 1
ATOM 526 C CA . THR A 1 71 ? -9.243 -8.287 1.465 1.00 98.19 71 THR A CA 1
ATOM 527 C C . THR A 1 71 ? -9.925 -8.671 2.774 1.00 98.19 71 THR A C 1
ATOM 529 O O . THR A 1 71 ? -11.140 -8.830 2.768 1.00 98.19 71 THR A O 1
ATOM 532 N N . SER A 1 72 ? -9.192 -8.783 3.888 1.00 98.25 72 SER A N 1
ATOM 533 C CA . SER A 1 72 ? -9.777 -9.043 5.211 1.00 98.25 72 SER A CA 1
ATOM 534 C C . SER A 1 72 ? -10.689 -7.895 5.630 1.00 98.25 72 SER A C 1
ATOM 536 O O . SER A 1 72 ? -11.825 -8.123 6.030 1.00 98.25 72 SER A O 1
ATOM 538 N N . PHE A 1 73 ? -10.254 -6.649 5.422 1.00 97.69 73 PHE A N 1
ATOM 539 C CA . PHE A 1 73 ? -11.106 -5.492 5.680 1.00 97.69 73 PHE A CA 1
ATOM 540 C C . PHE A 1 73 ? -12.356 -5.477 4.792 1.00 97.69 73 PHE A C 1
ATOM 542 O O . PHE A 1 73 ? -13.460 -5.295 5.294 1.00 97.69 73 PHE A O 1
ATOM 549 N N . ALA A 1 74 ? -12.208 -5.699 3.484 1.00 98.00 74 ALA A N 1
ATOM 550 C CA . ALA A 1 74 ? -13.345 -5.705 2.565 1.00 98.00 74 ALA A CA 1
ATOM 551 C C . ALA A 1 74 ? -14.355 -6.827 2.865 1.00 98.00 74 ALA A C 1
ATOM 553 O O . ALA A 1 74 ? -15.548 -6.652 2.629 1.00 98.00 74 ALA A O 1
ATOM 554 N N . ARG A 1 75 ? -13.880 -7.976 3.360 1.00 98.38 75 ARG A N 1
ATOM 555 C CA . ARG A 1 75 ? -14.713 -9.143 3.665 1.00 98.38 75 ARG A CA 1
ATOM 556 C C . ARG A 1 75 ? -15.382 -9.044 5.034 1.00 98.38 75 ARG A C 1
ATOM 558 O O . ARG A 1 75 ? -16.579 -9.284 5.136 1.00 98.38 75 ARG A O 1
ATOM 565 N N . ASP A 1 76 ? -14.602 -8.718 6.060 1.00 97.75 76 ASP A N 1
ATOM 566 C CA . ASP A 1 76 ? -14.979 -8.908 7.464 1.00 97.75 76 ASP A CA 1
ATOM 567 C C . ASP A 1 76 ? -15.000 -7.586 8.257 1.00 97.75 76 ASP A C 1
ATOM 569 O O . ASP A 1 76 ? -15.417 -7.551 9.412 1.00 97.75 76 ASP A O 1
ATOM 573 N N . GLY A 1 77 ? -14.553 -6.474 7.662 1.00 96.56 77 GLY A N 1
ATOM 574 C CA . GLY A 1 77 ? -14.444 -5.173 8.333 1.00 96.56 77 GLY A CA 1
ATOM 575 C C . GLY A 1 77 ? -13.269 -5.060 9.315 1.00 96.56 77 GLY A C 1
ATOM 576 O O . GLY A 1 77 ? -13.143 -4.030 9.989 1.00 96.56 77 GLY A O 1
ATOM 577 N N . ASP A 1 78 ? -12.407 -6.081 9.376 1.00 96.25 78 ASP A N 1
ATOM 578 C CA . ASP A 1 78 ? -11.263 -6.191 10.285 1.00 96.25 78 ASP A CA 1
ATOM 579 C C . ASP A 1 78 ? -9.963 -6.505 9.512 1.00 96.25 78 ASP A C 1
ATOM 581 O O . ASP A 1 78 ? -9.839 -7.567 8.895 1.00 96.25 78 ASP A O 1
ATOM 585 N N . PRO A 1 79 ? -8.979 -5.591 9.511 1.00 97.06 79 PRO A N 1
ATOM 586 C CA . PRO A 1 79 ? -7.687 -5.801 8.878 1.00 97.06 79 PRO A CA 1
ATOM 587 C C . PRO A 1 79 ? -6.651 -6.509 9.781 1.00 97.06 79 PRO A C 1
ATOM 589 O O . PRO A 1 79 ? -5.556 -6.819 9.305 1.00 97.06 79 PRO A O 1
ATOM 592 N N . 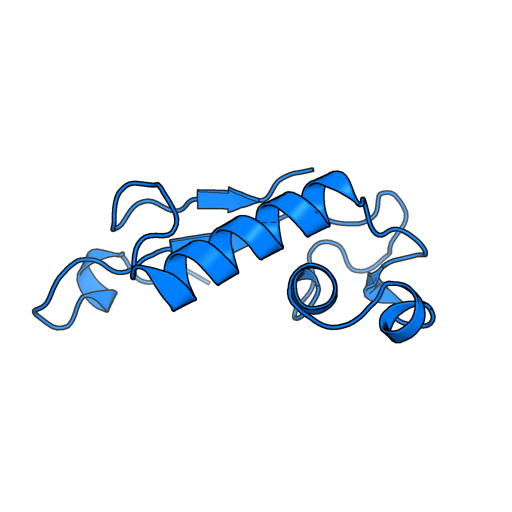GLY A 1 80 ? -6.979 -6.793 11.049 1.00 96.44 80 GLY A N 1
ATOM 593 C CA . GLY A 1 80 ? -6.190 -7.633 11.956 1.00 96.44 80 GLY A CA 1
ATOM 594 C C . GLY A 1 80 ? -5.297 -6.895 12.958 1.00 96.44 80 GLY A C 1
ATOM 595 O O . GLY A 1 80 ? -4.267 -7.439 13.358 1.00 96.44 80 GLY A O 1
ATOM 596 N N . TRP A 1 81 ? -5.639 -5.667 13.354 1.00 96.25 81 TRP A N 1
ATOM 597 C CA . TRP A 1 81 ? -4.935 -4.939 14.424 1.00 96.25 81 TRP A CA 1
ATOM 598 C C . TRP A 1 81 ? -5.909 -4.194 15.345 1.00 96.25 81 TRP A C 1
ATOM 600 O O . TRP A 1 81 ? -7.110 -4.436 15.303 1.00 96.25 81 TRP A O 1
ATOM 610 N N . GLU A 1 82 ? -5.417 -3.328 16.231 1.00 94.81 82 GLU A N 1
ATOM 611 C CA . GLU A 1 82 ? -6.265 -2.523 17.117 1.00 94.81 82 GLU A CA 1
ATOM 612 C C . GLU A 1 82 ? -6.699 -1.223 16.420 1.00 94.81 82 GLU A C 1
ATOM 614 O O . GLU A 1 82 ? -5.868 -0.489 15.874 1.00 94.81 82 GLU A O 1
ATOM 619 N N . ARG A 1 83 ? -7.994 -0.893 16.460 1.00 92.25 83 ARG A N 1
ATOM 620 C CA . ARG A 1 83 ? -8.502 0.386 15.938 1.00 92.25 83 ARG A CA 1
ATOM 621 C C . ARG A 1 83 ? -7.818 1.572 16.614 1.00 92.25 83 ARG A C 1
ATOM 623 O O . ARG A 1 83 ? -7.521 1.547 17.799 1.00 92.25 83 ARG A O 1
ATOM 630 N N . GLY A 1 84 ? -7.591 2.638 15.858 1.00 90.12 84 GLY A N 1
ATOM 631 C CA . GLY A 1 84 ? -6.896 3.827 16.350 1.00 90.12 84 GLY A CA 1
ATOM 632 C C . GLY A 1 84 ? -5.376 3.681 16.477 1.00 90.12 84 GLY A C 1
ATOM 633 O O . GLY A 1 84 ? -4.701 4.693 16.659 1.00 90.12 84 GLY A O 1
ATOM 634 N N . THR A 1 85 ? -4.820 2.477 16.297 1.00 92.00 85 THR A N 1
ATOM 635 C CA . THR A 1 85 ? -3.376 2.277 16.124 1.00 92.00 85 THR A CA 1
ATOM 636 C C . THR A 1 85 ? -3.007 2.279 14.642 1.00 92.00 85 THR A C 1
ATOM 638 O O . THR A 1 85 ? -3.764 1.810 13.787 1.00 92.00 85 THR A O 1
ATOM 641 N N . THR A 1 86 ? -1.836 2.832 14.322 1.00 93.69 86 THR A N 1
ATOM 642 C CA . THR A 1 86 ? -1.327 2.862 12.946 1.00 93.69 86 THR A CA 1
ATOM 643 C C . THR A 1 86 ? -0.512 1.607 12.670 1.00 93.69 86 THR A C 1
ATOM 645 O O . THR A 1 86 ? 0.598 1.465 13.185 1.00 93.69 86 THR A O 1
ATOM 648 N N . HIS A 1 87 ? -1.015 0.733 11.799 1.00 95.75 87 HIS A N 1
ATOM 649 C CA . HIS A 1 87 ? -0.214 -0.351 11.234 1.00 95.75 87 HIS A CA 1
ATOM 650 C C . HIS A 1 87 ? 0.783 0.204 10.209 1.00 95.75 87 HIS A C 1
ATOM 652 O O . HIS A 1 87 ? 0.432 1.045 9.388 1.00 95.75 87 HIS A O 1
ATOM 658 N N . ARG A 1 88 ? 2.038 -0.242 10.223 1.00 95.69 88 ARG A N 1
ATOM 659 C CA . ARG A 1 88 ? 3.077 0.254 9.307 1.00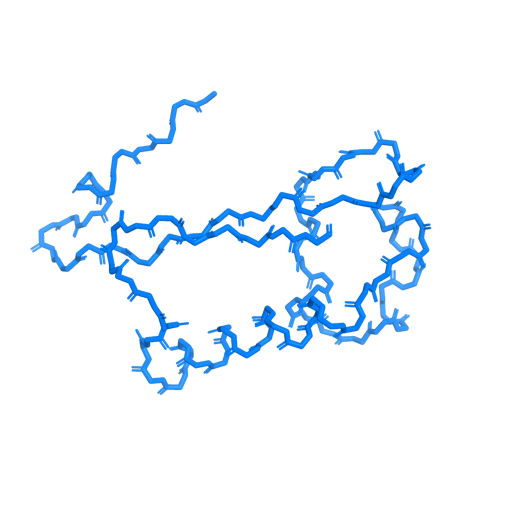 95.69 88 ARG A CA 1
ATOM 660 C C . ARG A 1 88 ? 3.493 -0.858 8.357 1.00 95.69 88 ARG A C 1
ATOM 662 O O . ARG A 1 88 ? 4.057 -1.861 8.790 1.00 95.69 88 ARG A O 1
ATOM 669 N N . PHE A 1 89 ? 3.243 -0.673 7.065 1.00 95.62 89 PHE A N 1
ATOM 670 C CA . PHE A 1 89 ? 3.845 -1.514 6.043 1.00 95.62 89 PHE A CA 1
ATOM 671 C C . PHE A 1 89 ? 5.279 -1.059 5.813 1.00 95.62 89 PHE A C 1
ATOM 673 O O . PHE A 1 89 ? 5.531 0.001 5.240 1.00 95.62 89 PHE A O 1
ATOM 680 N N . THR A 1 90 ? 6.199 -1.896 6.272 1.00 84.00 90 THR A N 1
ATOM 681 C CA . THR A 1 90 ? 7.627 -1.805 5.994 1.00 84.00 90 THR A CA 1
ATOM 682 C C . THR A 1 90 ? 8.063 -3.031 5.196 1.00 84.00 90 THR A C 1
ATOM 684 O O . THR A 1 90 ? 7.379 -4.070 5.175 1.00 84.00 90 THR A O 1
ATOM 687 N N . GLY A 1 91 ? 9.196 -2.909 4.518 1.00 72.06 91 GLY A N 1
ATOM 688 C CA . GLY A 1 91 ? 9.770 -3.958 3.687 1.00 72.06 91 GLY A CA 1
ATOM 689 C C . GLY A 1 91 ? 10.964 -3.437 2.927 1.00 72.06 91 GLY A C 1
ATOM 690 O O . GLY A 1 91 ? 10.948 -2.227 2.623 1.00 72.06 91 GLY A O 1
#

Organism: NCBI:txid1993

pLDDT: mean 90.78, std 12.01, range [43.38, 98.38]

Sequence (91 aa):
MAAASPAALAGGGAAPWLYGFDWRPEHGPFGACHCIELPFVLGSAAAWRDAPMLAGELPPGLVRRVRRVWTSFARDGDPGWERGTTHRFTG

Nearest PDB structures (foldseek):
  7w1j-assembly1_A  TM=8.127E-01  e=3.393E-04  Thermobifida fusca
  4jdw-assembly1_A-2  TM=2.858E-01  e=9.002E+00  Homo sapiens

Radius of gyration: 14.66 Å; Cα contacts (8 Å, |Δi|>4): 105; chains: 1; bounding box: 36×29×35 Å

Solvent-accessible surface area (backbone atoms only — not comparable to full-atom values): 5659 Å² total; per-residue (Å²): 132,86,77,77,55,43,76,73,69,18,83,90,61,72,50,42,86,43,72,46,72,66,42,44,40,93,86,27,96,60,49,55,41,90,72,66,61,47,70,38,68,45,89,49,72,82,79,47,62,85,44,72,71,31,61,84,55,75,61,66,68,59,27,53,51,48,34,49,32,54,49,35,29,75,74,72,74,49,62,84,77,63,63,51,43,73,47,72,47,74,112

Mean predicted aligned error: 4.8 Å